Protein AF-W1XIT2-F1 (afdb_monomer_lite)

InterPro domains:
  IPR040970 CadC, C-terminal domain 1 [PF18500] (1-85)

Foldseek 3Di:
DDDPDPVDPDDDPDQKDWDWDFADPPPDPPDGTWIWIWIAGPVVRDTLDTDTGDDDDPCPLVVVVVVVVSCCVSVVHDDDPVVVVVSVVVDDD

Radius of gyration: 15.79 Å; chains: 1; bounding box: 32×40×41 Å

Sequence (93 aa):
HDKINYNIDEPSSSGKTLSIAFVNQRQYRAQQCFMSVKLVDNADGSTMLDKRYVITNGNQLAIQNDLLESLSKALNQPWPQRMQEMLQQILPH

Structure (mmCIF, N/CA/C/O backbone):
data_AF-W1XIT2-F1
#
_entry.id   AF-W1XIT2-F1
#
loop_
_atom_site.group_PDB
_atom_site.id
_atom_site.type_symbol
_atom_site.label_atom_id
_atom_site.label_alt_id
_atom_site.label_comp_id
_atom_site.label_asym_id
_atom_site.label_entity_id
_atom_site.label_seq_id
_atom_site.pdbx_PDB_ins_code
_atom_site.Cartn_x
_atom_site.Cartn_y
_atom_site.Cartn_z
_atom_site.occupancy
_atom_site.B_iso_or_equiv
_atom_site.auth_seq_id
_atom_site.auth_comp_id
_atom_site.auth_asym_id
_atom_site.auth_atom_id
_atom_site.pdbx_PDB_model_num
ATOM 1 N N . HIS A 1 1 ? -9.823 12.302 -17.405 1.00 49.34 1 HIS A N 1
ATOM 2 C CA . HIS A 1 1 ? -8.820 11.569 -16.608 1.00 49.34 1 HIS A CA 1
ATOM 3 C C . HIS A 1 1 ? -9.475 10.683 -15.531 1.00 49.34 1 HIS A C 1
ATOM 5 O O . HIS A 1 1 ? -8.772 10.193 -14.661 1.00 49.34 1 HIS A O 1
ATOM 11 N N . ASP A 1 2 ? -10.783 10.392 -15.634 1.00 47.88 2 ASP A N 1
ATOM 12 C CA . ASP A 1 2 ? -11.561 9.678 -14.609 1.00 47.88 2 ASP A CA 1
ATOM 13 C C . ASP A 1 2 ? -11.886 8.238 -15.024 1.00 47.88 2 ASP A C 1
ATOM 15 O O . ASP A 1 2 ? -13.034 7.896 -15.308 1.00 47.88 2 ASP A O 1
ATOM 19 N N . LYS A 1 3 ? -10.874 7.368 -15.085 1.00 41.66 3 LYS A N 1
ATOM 20 C CA . LYS A 1 3 ? -11.122 5.919 -15.079 1.00 41.66 3 LYS A CA 1
ATOM 21 C C . LYS A 1 3 ? -10.913 5.420 -13.647 1.00 41.66 3 LYS A C 1
ATOM 23 O O . LYS A 1 3 ? -9.792 5.320 -13.170 1.00 41.66 3 LYS A O 1
ATOM 28 N N . ILE A 1 4 ? -12.017 5.124 -12.965 1.00 49.41 4 ILE A N 1
ATOM 29 C CA . ILE A 1 4 ? -12.061 4.475 -11.637 1.00 49.41 4 ILE A CA 1
ATOM 30 C C . ILE A 1 4 ? -11.952 2.945 -11.733 1.00 49.41 4 ILE A C 1
ATOM 32 O O . ILE A 1 4 ? -11.883 2.262 -10.716 1.00 49.41 4 ILE A O 1
ATOM 36 N N . ASN A 1 5 ? -11.914 2.403 -12.954 1.00 44.91 5 ASN A N 1
ATOM 37 C CA . ASN A 1 5 ? -11.706 0.987 -13.212 1.00 44.91 5 ASN A CA 1
ATOM 38 C C . ASN A 1 5 ? -10.510 0.810 -14.160 1.00 44.91 5 ASN A C 1
ATOM 40 O O . ASN A 1 5 ? -10.629 1.028 -15.364 1.00 44.91 5 ASN A O 1
ATOM 44 N N . TYR A 1 6 ? -9.359 0.449 -13.587 1.00 54.50 6 TYR A N 1
ATOM 45 C CA . TYR A 1 6 ? -8.134 0.078 -14.306 1.00 54.50 6 TY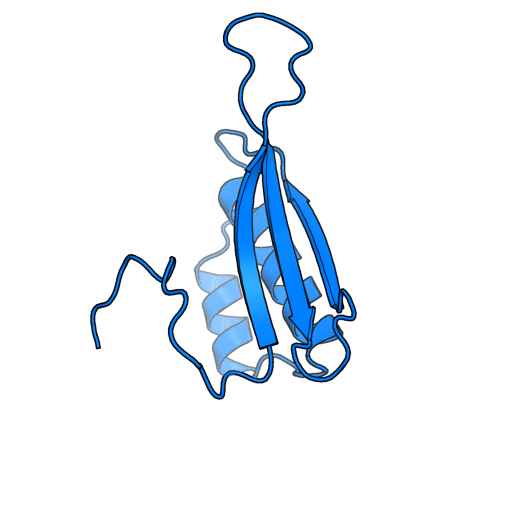R A CA 1
ATOM 46 C C . TYR A 1 6 ? -8.068 -1.428 -14.597 1.00 54.50 6 TYR A C 1
ATOM 48 O O . TYR A 1 6 ? -6.999 -1.940 -14.912 1.00 54.50 6 TYR A O 1
ATOM 56 N N . ASN A 1 7 ? -9.193 -2.148 -14.508 1.00 50.34 7 ASN A N 1
ATOM 57 C CA . ASN A 1 7 ? -9.295 -3.528 -14.981 1.00 50.34 7 ASN A CA 1
ATOM 58 C C . ASN A 1 7 ? -9.362 -3.540 -16.514 1.00 50.34 7 ASN A C 1
ATOM 60 O O . ASN A 1 7 ? -10.382 -3.867 -17.119 1.00 50.34 7 ASN A O 1
ATOM 64 N N . ILE A 1 8 ? -8.298 -3.034 -17.120 1.00 50.97 8 ILE A N 1
ATOM 65 C CA . ILE A 1 8 ? -8.177 -2.783 -18.535 1.00 50.97 8 ILE A CA 1
ATOM 66 C 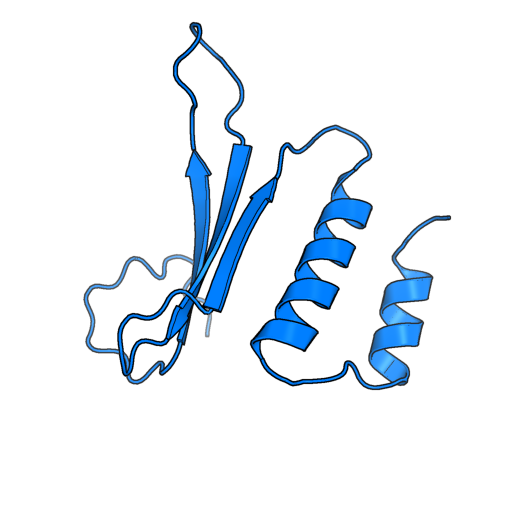C . ILE A 1 8 ? -7.033 -3.676 -19.010 1.00 50.97 8 ILE A C 1
ATOM 68 O O . ILE A 1 8 ? -5.870 -3.360 -18.784 1.00 50.97 8 ILE A O 1
ATOM 72 N N . ASP A 1 9 ? -7.367 -4.764 -19.702 1.00 55.47 9 ASP A N 1
ATOM 73 C CA . ASP A 1 9 ? -6.432 -5.520 -20.549 1.00 55.47 9 ASP A CA 1
ATOM 74 C C . ASP A 1 9 ? -6.075 -4.709 -21.824 1.00 55.47 9 ASP A C 1
ATOM 76 O O . ASP A 1 9 ? -5.988 -5.243 -22.928 1.00 55.47 9 ASP A O 1
ATOM 80 N N . GLU A 1 10 ? -5.929 -3.383 -21.711 1.00 60.94 10 GLU A N 1
ATOM 81 C CA . GLU A 1 10 ? -5.421 -2.529 -22.788 1.00 60.94 10 GLU A CA 1
ATOM 82 C C . GLU A 1 10 ? -3.899 -2.456 -22.629 1.00 60.94 10 GLU A C 1
ATOM 84 O O . GLU A 1 10 ? -3.406 -2.311 -21.504 1.00 60.94 10 GLU A O 1
ATOM 89 N N . PRO A 1 11 ? -3.132 -2.508 -23.731 1.00 62.28 11 PRO A N 1
ATOM 90 C CA . PRO A 1 11 ? -1.698 -2.276 -23.680 1.00 62.28 11 PRO A CA 1
ATOM 91 C C . PRO A 1 11 ? -1.420 -0.895 -23.075 1.00 62.28 11 PRO A C 1
ATOM 93 O O . PRO A 1 11 ? -1.663 0.136 -23.703 1.00 62.28 11 PRO A O 1
ATOM 96 N N . SER A 1 12 ? -0.922 -0.873 -21.841 1.00 70.12 12 SER A N 1
ATOM 97 C CA . SER A 1 12 ? -0.479 0.343 -21.167 1.00 70.12 12 SER A CA 1
ATOM 98 C C . SER A 1 12 ? 1.042 0.427 -21.209 1.00 70.12 12 SER A C 1
ATOM 100 O O . SER A 1 12 ? 1.737 -0.566 -21.010 1.00 70.12 12 SER A O 1
ATOM 102 N N . SER A 1 13 ? 1.572 1.631 -21.417 1.00 83.38 13 SER A N 1
ATOM 103 C CA . SER A 1 13 ? 3.004 1.923 -21.290 1.00 83.38 13 SER A CA 1
ATOM 104 C C . SER A 1 13 ? 3.445 2.147 -19.836 1.00 83.38 13 SER A C 1
ATOM 106 O O . SER A 1 13 ? 4.579 2.561 -19.590 1.00 83.38 13 SER A O 1
ATOM 108 N N . SER A 1 14 ? 2.567 1.901 -18.855 1.00 88.19 14 SER A N 1
ATOM 109 C CA . SER A 1 14 ? 2.901 1.992 -17.432 1.00 88.19 14 SER A CA 1
ATOM 110 C C . SER A 1 14 ? 4.062 1.056 -17.094 1.00 88.19 14 SER A C 1
ATOM 112 O O . SER A 1 14 ? 3.927 -0.158 -17.182 1.00 88.19 14 SER A O 1
ATOM 114 N N . GLY A 1 15 ? 5.192 1.610 -16.647 1.00 90.69 15 GLY A N 1
ATOM 115 C CA . GLY A 1 15 ? 6.349 0.809 -16.227 1.00 90.69 15 GLY A CA 1
ATOM 116 C C . GLY A 1 15 ? 6.182 0.135 -14.862 1.00 90.69 15 GLY A C 1
ATOM 117 O O . GLY A 1 15 ? 6.959 -0.747 -14.529 1.00 90.69 15 GLY A O 1
ATOM 118 N N . LYS A 1 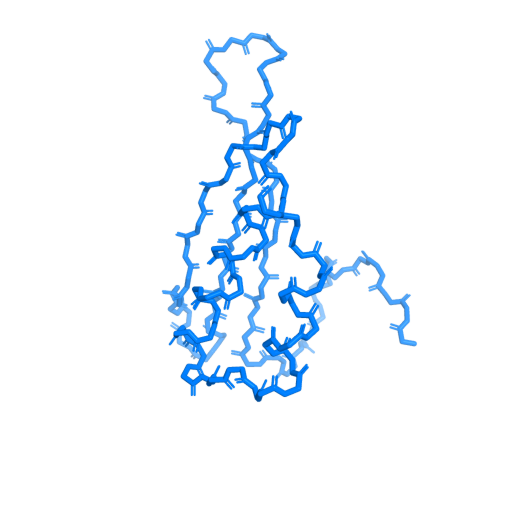16 ? 5.198 0.544 -14.052 1.00 93.69 16 LYS A N 1
ATOM 119 C CA . LYS A 1 16 ? 4.909 -0.031 -12.729 1.00 93.69 16 LYS A CA 1
ATOM 120 C C . LYS A 1 16 ? 3.407 -0.071 -12.485 1.00 93.69 16 LYS A C 1
ATOM 122 O O . LYS A 1 16 ? 2.689 0.818 -12.943 1.00 93.69 16 LYS A O 1
ATOM 127 N N . THR A 1 17 ? 2.958 -1.047 -11.703 1.00 93.44 17 THR A N 1
ATOM 128 C CA . THR A 1 17 ? 1.552 -1.218 -11.320 1.00 93.44 17 THR A CA 1
ATOM 129 C C . THR A 1 17 ? 1.429 -1.299 -9.802 1.00 93.44 17 THR A C 1
ATOM 131 O O . THR A 1 17 ? 1.983 -2.211 -9.192 1.00 93.44 17 THR A O 1
ATOM 134 N N . LEU A 1 18 ? 0.683 -0.373 -9.187 1.00 95.81 18 LEU A N 1
ATOM 135 C CA . LEU A 1 18 ? 0.282 -0.454 -7.779 1.00 95.81 18 LEU A CA 1
ATOM 136 C C . LEU A 1 18 ? -1.130 -1.048 -7.691 1.00 95.81 18 LEU A C 1
ATOM 138 O O . LEU A 1 18 ? -2.097 -0.423 -8.116 1.00 95.81 18 LEU A O 1
ATOM 142 N N . SER A 1 19 ? -1.248 -2.248 -7.134 1.00 94.12 19 SER A N 1
ATOM 143 C CA . SER A 1 19 ? -2.510 -2.971 -6.963 1.00 94.12 19 SER A CA 1
ATOM 144 C C . SER A 1 19 ? -2.960 -2.942 -5.508 1.00 94.12 19 SER A C 1
ATOM 146 O O . SER A 1 19 ? -2.171 -3.247 -4.615 1.00 94.12 19 SER A O 1
ATOM 148 N N . ILE A 1 20 ? -4.238 -2.637 -5.275 1.00 94.81 20 ILE A N 1
ATOM 149 C CA . ILE A 1 20 ? -4.893 -2.742 -3.965 1.00 94.81 20 ILE A CA 1
ATOM 150 C C . ILE A 1 20 ? -5.992 -3.796 -4.082 1.00 94.81 20 ILE A C 1
ATOM 152 O O . ILE A 1 20 ? -6.897 -3.662 -4.902 1.00 94.81 20 ILE A O 1
ATOM 156 N N . ALA A 1 21 ? -5.915 -4.844 -3.269 1.00 94.06 21 ALA A N 1
ATOM 157 C CA . ALA A 1 21 ? -6.854 -5.958 -3.293 1.00 94.06 21 ALA A CA 1
ATOM 158 C C . ALA A 1 21 ? -7.368 -6.277 -1.888 1.00 94.06 21 ALA A C 1
ATOM 160 O O . ALA A 1 21 ? -6.612 -6.260 -0.920 1.00 94.06 21 ALA A O 1
ATOM 161 N N . PHE A 1 22 ? -8.643 -6.638 -1.770 1.00 93.56 22 PHE A N 1
ATOM 162 C CA . PHE A 1 22 ? -9.195 -7.188 -0.532 1.00 93.56 22 PHE A CA 1
ATOM 163 C C . PHE A 1 22 ? -9.096 -8.710 -0.570 1.00 93.56 22 PHE A C 1
ATOM 165 O O . PHE A 1 22 ? -9.706 -9.358 -1.419 1.00 93.56 22 PHE A O 1
ATOM 172 N N . VAL A 1 23 ? -8.327 -9.287 0.351 1.00 93.31 23 VAL A N 1
ATOM 173 C CA . VAL A 1 23 ? -8.044 -10.725 0.383 1.00 93.31 23 VAL A CA 1
ATOM 174 C C . VAL A 1 23 ? -8.653 -11.345 1.633 1.00 93.31 23 VAL A C 1
ATOM 176 O O . VAL A 1 23 ? -8.412 -10.901 2.756 1.00 93.31 23 VAL A O 1
ATOM 179 N N . ASN A 1 24 ? -9.443 -12.399 1.438 1.00 92.06 24 ASN A N 1
ATOM 180 C CA . ASN A 1 24 ? -10.055 -13.155 2.523 1.00 92.06 24 ASN A CA 1
ATOM 181 C C . ASN A 1 24 ? -9.187 -14.371 2.885 1.00 92.06 24 ASN A C 1
ATOM 183 O O . ASN A 1 24 ? -8.811 -15.135 1.996 1.00 92.06 24 ASN A O 1
ATOM 187 N N . GLN A 1 25 ? -8.905 -14.580 4.175 1.00 86.12 25 GLN A N 1
ATOM 188 C CA . GLN A 1 25 ? -8.144 -15.745 4.657 1.00 86.12 25 GLN A CA 1
ATOM 189 C C . GLN A 1 25 ? -8.972 -17.040 4.701 1.00 86.12 25 GLN A C 1
ATOM 191 O O . GLN A 1 25 ? -8.398 -18.120 4.801 1.00 86.12 25 GLN A O 1
ATOM 196 N N . ARG A 1 26 ? -10.304 -16.942 4.593 1.00 88.94 26 ARG A N 1
ATOM 197 C CA . ARG A 1 26 ? -11.262 -18.060 4.553 1.00 88.94 26 ARG A CA 1
ATOM 198 C C . ARG A 1 26 ? -11.189 -18.984 5.776 1.00 88.94 26 ARG A C 1
ATOM 200 O O . ARG A 1 26 ? -11.505 -20.164 5.665 1.00 88.94 26 ARG A O 1
ATOM 207 N N . GLN A 1 27 ? -10.805 -18.458 6.941 1.00 85.62 27 GLN A N 1
ATOM 208 C CA . GLN A 1 27 ? -10.727 -19.239 8.183 1.00 85.62 27 GLN A CA 1
ATOM 209 C C . GLN A 1 27 ? -12.113 -19.489 8.797 1.00 85.62 27 GLN A C 1
ATOM 211 O O . GLN A 1 27 ? -12.330 -20.517 9.431 1.00 85.62 27 GLN A O 1
ATOM 216 N N . TYR A 1 28 ? -13.062 -18.569 8.597 1.00 88.62 28 TYR A N 1
ATOM 217 C CA . TYR A 1 28 ? -14.455 -18.704 9.029 1.00 88.62 28 TYR A CA 1
ATOM 218 C C . TYR A 1 28 ? -15.401 -17.869 8.148 1.00 88.62 28 TYR A C 1
ATOM 220 O O . TYR A 1 28 ? -14.971 -17.006 7.376 1.00 88.62 28 TYR A O 1
ATOM 228 N N . ARG A 1 29 ? -16.714 -18.140 8.230 1.00 83.81 29 ARG A N 1
ATOM 229 C CA . ARG A 1 29 ? -17.735 -17.408 7.456 1.00 83.81 29 ARG A CA 1
ATOM 230 C C . ARG A 1 29 ? -17.790 -15.938 7.881 1.00 83.81 29 ARG A C 1
ATOM 232 O O . ARG A 1 29 ? -17.749 -15.647 9.068 1.00 83.81 29 ARG A O 1
ATOM 239 N N . ALA A 1 30 ? -17.929 -15.037 6.906 1.00 86.50 30 ALA A N 1
ATOM 240 C CA . ALA A 1 30 ? -17.978 -13.583 7.108 1.00 86.50 30 ALA A CA 1
ATOM 241 C C . ALA A 1 30 ? -16.727 -12.968 7.777 1.00 86.50 30 ALA A C 1
ATOM 243 O O . ALA A 1 30 ? -16.798 -11.878 8.340 1.00 86.50 30 ALA A O 1
ATOM 244 N N . GLN A 1 31 ? -15.567 -13.629 7.681 1.00 87.00 31 GLN A N 1
ATOM 245 C CA . GLN A 1 31 ? -14.289 -13.038 8.079 1.00 87.00 31 GLN A CA 1
ATOM 246 C C . GLN A 1 31 ? -13.999 -11.774 7.258 1.00 87.00 31 GLN A C 1
ATOM 248 O O . GLN A 1 31 ? -14.124 -11.785 6.029 1.00 87.00 31 GLN A O 1
ATOM 253 N N . GLN A 1 32 ? -13.575 -10.703 7.933 1.00 88.62 32 GLN A N 1
ATOM 254 C CA . GLN A 1 32 ? -13.120 -9.479 7.277 1.00 88.62 32 GLN A CA 1
ATOM 255 C C . GLN A 1 32 ? -11.883 -9.757 6.412 1.00 88.62 32 GLN A C 1
ATOM 257 O O . GLN A 1 32 ? -10.950 -10.445 6.833 1.00 88.62 32 GLN A O 1
ATOM 262 N N . CYS A 1 33 ? -11.871 -9.217 5.194 1.00 94.25 33 CYS A N 1
ATOM 263 C CA . CYS A 1 33 ? -10.682 -9.235 4.351 1.00 94.25 33 CYS A CA 1
ATOM 264 C C . CYS A 1 33 ? -9.592 -8.340 4.952 1.00 94.25 33 CYS A C 1
ATOM 266 O O . CYS A 1 33 ? -9.889 -7.288 5.515 1.00 94.25 33 CYS A O 1
ATOM 268 N N . PHE A 1 34 ? -8.330 -8.707 4.747 1.00 94.12 34 PHE A N 1
ATOM 269 C CA . PHE A 1 34 ? -7.236 -7.748 4.871 1.00 94.12 34 PHE A CA 1
ATOM 270 C C . PHE A 1 34 ? -7.015 -7.055 3.521 1.00 94.12 34 PHE A C 1
ATOM 272 O O . PHE A 1 34 ? -7.371 -7.583 2.464 1.00 94.12 34 PHE A O 1
ATOM 279 N N . MET A 1 35 ? -6.426 -5.866 3.547 1.00 96.69 35 MET A N 1
ATOM 280 C CA . MET A 1 35 ? -6.030 -5.126 2.355 1.00 96.69 35 MET A CA 1
ATOM 281 C C . MET A 1 35 ? -4.611 -5.540 1.953 1.00 96.69 35 MET A C 1
ATOM 283 O O . MET A 1 35 ? -3.670 -5.396 2.726 1.00 96.69 35 MET A O 1
ATOM 287 N N . SER A 1 36 ? -4.440 -6.083 0.754 1.00 96.12 36 SER A N 1
ATOM 288 C CA . SER A 1 36 ? -3.140 -6.352 0.143 1.00 96.12 36 SER A CA 1
ATOM 289 C C . SER A 1 36 ? -2.781 -5.201 -0.786 1.00 96.12 36 SER A C 1
ATOM 291 O O . SER A 1 36 ? -3.593 -4.819 -1.625 1.00 96.12 36 SER A O 1
ATOM 293 N N . VAL A 1 37 ? -1.573 -4.662 -0.642 1.00 96.81 37 VAL A N 1
ATOM 294 C CA . VAL A 1 37 ? -1.039 -3.616 -1.516 1.00 96.81 37 VAL A CA 1
ATOM 295 C C . VAL A 1 37 ? 0.243 -4.133 -2.146 1.00 96.81 37 VAL A C 1
ATOM 297 O O . VAL A 1 37 ? 1.158 -4.528 -1.424 1.00 96.81 37 VAL A O 1
ATOM 300 N N . LYS A 1 38 ? 0.308 -4.155 -3.479 1.00 97.00 38 LYS A N 1
ATOM 301 C CA . LYS A 1 38 ? 1.473 -4.644 -4.222 1.00 97.00 38 LYS A CA 1
ATOM 302 C C . LYS A 1 38 ? 1.929 -3.656 -5.275 1.00 97.00 38 LYS A C 1
ATOM 304 O O . LYS A 1 38 ? 1.109 -3.202 -6.061 1.00 97.00 38 LYS A O 1
ATOM 309 N N . LEU A 1 39 ? 3.225 -3.375 -5.320 1.00 96.19 39 LEU A N 1
ATOM 310 C CA . LEU A 1 39 ? 3.860 -2.643 -6.412 1.00 96.19 39 LEU A CA 1
ATOM 311 C C . LEU A 1 39 ? 4.683 -3.627 -7.240 1.00 96.19 39 LEU A C 1
ATOM 313 O O . LEU A 1 39 ? 5.558 -4.295 -6.691 1.00 96.19 39 LEU A O 1
ATOM 317 N N . VAL A 1 40 ? 4.406 -3.702 -8.536 1.00 94.88 40 VAL A N 1
ATOM 318 C CA . VAL A 1 40 ? 5.125 -4.556 -9.488 1.00 94.88 40 VAL A CA 1
ATOM 319 C C . VAL A 1 40 ? 5.797 -3.678 -10.535 1.00 94.88 40 VAL A C 1
ATOM 321 O O . VAL A 1 40 ? 5.181 -2.721 -11.009 1.00 94.88 40 VAL A O 1
ATOM 324 N N . ASP A 1 41 ? 7.044 -3.989 -10.877 1.00 92.69 41 ASP A N 1
ATOM 325 C CA . ASP A 1 41 ? 7.707 -3.426 -12.050 1.00 92.69 41 ASP A CA 1
ATOM 326 C C . ASP A 1 41 ? 7.296 -4.229 -13.288 1.00 92.69 41 ASP A C 1
ATOM 328 O O . ASP A 1 41 ? 7.468 -5.444 -13.349 1.00 92.69 41 ASP A O 1
ATOM 332 N N . ASN A 1 42 ? 6.696 -3.562 -14.269 1.00 91.19 42 ASN A N 1
ATOM 333 C CA . ASN A 1 42 ? 6.177 -4.219 -15.465 1.00 91.19 42 ASN A CA 1
ATOM 334 C C . ASN A 1 42 ? 7.285 -4.525 -16.488 1.00 91.19 42 ASN A C 1
ATOM 336 O O . ASN A 1 42 ? 7.020 -5.237 -17.453 1.00 91.19 42 ASN A O 1
ATOM 340 N N . ALA A 1 43 ? 8.505 -3.999 -16.310 1.00 89.56 43 ALA A N 1
ATOM 341 C CA . ALA A 1 43 ? 9.626 -4.292 -17.199 1.00 89.56 43 ALA A CA 1
ATOM 342 C C . ALA A 1 43 ? 10.196 -5.702 -16.971 1.00 89.56 43 ALA A C 1
ATOM 344 O O . ALA A 1 43 ? 10.575 -6.365 -17.935 1.00 89.56 43 ALA A O 1
ATOM 345 N N . ASP A 1 44 ? 10.247 -6.161 -15.717 1.00 91.88 44 ASP A N 1
ATOM 346 C CA . ASP A 1 44 ? 10.821 -7.461 -15.333 1.00 91.88 44 ASP A CA 1
ATOM 347 C C . ASP A 1 44 ? 9.869 -8.360 -14.517 1.00 91.88 44 ASP A C 1
ATOM 349 O O . ASP A 1 44 ? 10.190 -9.516 -14.240 1.00 91.88 44 ASP A O 1
ATOM 353 N N . GLY A 1 45 ? 8.684 -7.861 -14.151 1.00 91.19 45 GLY A N 1
ATOM 354 C CA . GLY A 1 45 ? 7.695 -8.575 -13.341 1.00 91.19 45 GLY A CA 1
ATOM 355 C C . GLY A 1 45 ? 8.051 -8.663 -11.854 1.00 91.19 45 GLY A C 1
ATOM 356 O O . GLY A 1 45 ? 7.385 -9.387 -11.105 1.00 91.19 45 GLY A O 1
ATOM 357 N N . SER A 1 46 ? 9.092 -7.964 -11.398 1.00 94.56 46 SER A N 1
ATOM 358 C CA . SER A 1 46 ? 9.546 -8.024 -10.012 1.00 94.56 46 SER A CA 1
ATOM 359 C C . SER A 1 46 ? 8.561 -7.340 -9.064 1.00 94.56 46 SER A C 1
ATOM 361 O O . SER A 1 46 ? 7.958 -6.305 -9.354 1.00 94.56 46 SER A O 1
ATOM 363 N N . THR A 1 47 ? 8.378 -7.931 -7.882 1.00 96.00 47 THR A N 1
ATOM 364 C CA . THR A 1 47 ? 7.574 -7.315 -6.821 1.00 96.00 47 THR A CA 1
ATOM 365 C C . THR A 1 47 ? 8.448 -6.350 -6.026 1.00 96.00 47 THR A C 1
ATOM 367 O O . THR A 1 47 ? 9.332 -6.774 -5.286 1.00 96.00 47 THR A O 1
ATOM 370 N N . MET A 1 48 ? 8.182 -5.053 -6.162 1.00 95.19 48 MET A N 1
ATOM 371 C CA . MET A 1 48 ? 8.907 -3.979 -5.476 1.00 95.19 48 MET A CA 1
ATOM 372 C C . MET A 1 48 ? 8.378 -3.714 -4.059 1.00 95.19 48 MET A C 1
ATOM 374 O O . MET A 1 48 ? 9.118 -3.269 -3.185 1.00 95.19 48 MET A O 1
ATOM 378 N N . LEU A 1 49 ? 7.087 -3.963 -3.828 1.00 97.31 49 LEU A N 1
ATOM 379 C CA . LEU A 1 49 ? 6.427 -3.817 -2.530 1.00 97.31 49 LEU A CA 1
ATOM 380 C C . LEU A 1 49 ? 5.323 -4.869 -2.419 1.00 97.31 49 LEU A C 1
ATOM 382 O O . LEU A 1 49 ? 4.542 -5.031 -3.351 1.00 97.31 49 LEU A O 1
ATOM 386 N N . ASP A 1 50 ? 5.240 -5.555 -1.280 1.00 96.94 50 ASP A N 1
ATOM 387 C CA . ASP A 1 50 ? 4.131 -6.454 -0.934 1.00 96.94 50 ASP A CA 1
ATOM 388 C C . ASP A 1 50 ? 3.764 -6.236 0.537 1.00 96.94 50 ASP A C 1
ATOM 390 O O . ASP A 1 50 ? 4.512 -6.598 1.448 1.00 96.94 50 ASP A O 1
ATOM 394 N N . LYS A 1 51 ? 2.628 -5.577 0.770 1.00 97.62 51 LYS A N 1
ATOM 395 C CA . LYS A 1 51 ? 2.114 -5.239 2.098 1.00 97.62 51 LYS A CA 1
ATOM 396 C C . LYS A 1 51 ? 0.757 -5.886 2.320 1.00 97.62 51 LYS A C 1
ATOM 398 O O . LYS A 1 51 ? -0.059 -6.031 1.407 1.00 97.62 51 LYS A O 1
ATOM 403 N N . ARG A 1 52 ? 0.509 -6.262 3.575 1.00 97.00 52 ARG A N 1
ATOM 404 C CA . ARG A 1 52 ? -0.753 -6.839 4.043 1.00 97.00 52 ARG A CA 1
ATOM 405 C C . ARG A 1 52 ? -1.207 -6.068 5.271 1.00 97.00 52 ARG A C 1
ATOM 407 O O . ARG A 1 52 ? -0.553 -6.106 6.306 1.00 97.00 52 ARG A O 1
ATOM 414 N N . TYR A 1 53 ? -2.328 -5.385 5.136 1.00 96.62 53 TYR A N 1
ATOM 415 C CA . TYR A 1 53 ? -2.867 -4.458 6.111 1.00 96.62 53 TYR A CA 1
ATOM 416 C C . TYR A 1 53 ? -4.188 -4.972 6.660 1.00 96.62 53 TYR A C 1
ATOM 418 O O . TYR A 1 53 ? -5.166 -5.134 5.929 1.00 96.62 53 TYR A O 1
ATOM 426 N N . VAL A 1 54 ? -4.233 -5.205 7.967 1.00 95.44 54 VAL A N 1
ATOM 427 C CA . VAL A 1 54 ? -5.491 -5.425 8.680 1.00 95.44 54 VAL A CA 1
ATOM 428 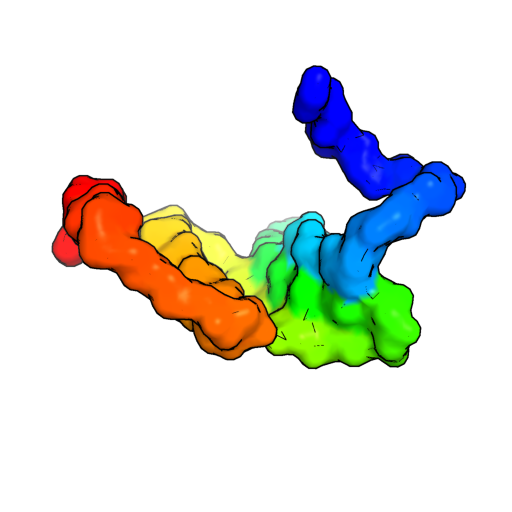C C . VAL A 1 54 ? -6.011 -4.058 9.106 1.00 95.44 54 VAL A C 1
ATOM 430 O O . VAL A 1 54 ? -5.426 -3.407 9.971 1.00 95.44 54 VAL A O 1
ATOM 433 N N . ILE A 1 55 ? -7.084 -3.605 8.463 1.00 92.62 55 ILE A N 1
ATOM 434 C CA . ILE A 1 55 ? -7.689 -2.309 8.767 1.00 92.62 55 ILE A CA 1
ATOM 435 C C . ILE A 1 55 ? -8.584 -2.462 9.996 1.00 92.62 55 ILE A C 1
ATOM 437 O O . ILE A 1 55 ? -9.490 -3.294 10.007 1.00 92.62 55 ILE A O 1
ATOM 441 N N . THR A 1 56 ? -8.349 -1.644 11.015 1.00 91.81 56 THR A N 1
ATOM 442 C CA . THR A 1 56 ? -9.213 -1.507 12.190 1.00 91.81 56 THR A CA 1
ATOM 443 C C . THR A 1 56 ? -9.763 -0.085 12.252 1.00 91.81 56 THR A C 1
ATOM 445 O O . THR A 1 56 ? -9.248 0.832 11.608 1.00 91.81 56 THR A O 1
ATOM 448 N N . ASN A 1 57 ? -10.841 0.118 13.010 1.00 88.19 57 ASN A N 1
ATOM 449 C CA . ASN A 1 57 ? -11.383 1.457 13.205 1.00 88.19 57 ASN A CA 1
ATOM 450 C C . ASN A 1 57 ? -10.453 2.240 14.149 1.00 88.19 57 ASN A C 1
ATOM 452 O O . ASN A 1 57 ? -10.540 2.082 15.363 1.00 88.19 57 ASN A O 1
ATOM 456 N N . GLY A 1 58 ? -9.510 2.996 13.581 1.00 89.50 58 GLY A N 1
ATOM 457 C CA . GLY A 1 58 ? -8.520 3.792 14.312 1.00 89.50 58 GLY A CA 1
ATOM 458 C C . GLY A 1 58 ? -7.095 3.712 13.757 1.00 89.50 58 GLY A C 1
ATOM 459 O O . GLY A 1 58 ? -6.287 4.578 14.071 1.00 89.50 58 GLY A O 1
ATOM 460 N N . ASN A 1 59 ? -6.760 2.719 12.921 1.00 92.00 59 ASN A N 1
ATOM 461 C CA . ASN A 1 59 ? -5.397 2.561 12.391 1.00 92.00 59 ASN A CA 1
ATOM 462 C C . ASN A 1 59 ? -5.217 3.035 10.940 1.00 92.00 59 ASN A C 1
ATOM 464 O O . ASN A 1 59 ? -4.143 2.844 10.368 1.00 92.00 59 ASN A O 1
ATOM 468 N N . GLN A 1 60 ? -6.237 3.655 10.338 1.00 90.25 60 GLN A N 1
ATOM 469 C CA . GLN A 1 60 ? -6.231 4.024 8.919 1.00 90.25 60 GLN A CA 1
ATOM 470 C C . GLN A 1 60 ? -5.047 4.938 8.578 1.00 90.25 60 GLN A C 1
ATOM 472 O O . GLN A 1 60 ? -4.391 4.758 7.554 1.00 90.25 60 GLN A O 1
ATOM 477 N N . LEU A 1 61 ? -4.750 5.886 9.466 1.00 90.06 61 LEU A N 1
ATOM 478 C CA . LEU A 1 61 ? -3.686 6.865 9.283 1.00 90.06 61 LEU A CA 1
ATOM 479 C C . LEU A 1 61 ? -2.293 6.267 9.515 1.00 90.06 61 LEU A C 1
ATOM 481 O O . LEU A 1 61 ? -1.389 6.506 8.719 1.00 90.06 61 LEU A O 1
ATOM 485 N N . ALA A 1 62 ? -2.139 5.386 10.506 1.00 90.38 62 ALA A N 1
ATOM 486 C CA . ALA A 1 62 ? -0.900 4.630 10.701 1.00 90.38 62 ALA A CA 1
ATOM 487 C C . ALA A 1 62 ? -0.575 3.735 9.489 1.00 90.38 62 ALA A C 1
ATOM 489 O O . ALA A 1 62 ? 0.572 3.665 9.050 1.00 90.38 62 ALA A O 1
ATOM 490 N N . ILE A 1 63 ? -1.593 3.093 8.907 1.00 93.94 63 ILE A N 1
ATOM 491 C CA . ILE A 1 63 ? -1.446 2.260 7.706 1.00 93.94 63 ILE A CA 1
ATOM 492 C C . ILE A 1 63 ? -1.106 3.101 6.477 1.00 93.94 63 ILE A C 1
ATOM 494 O O . ILE A 1 63 ? -0.247 2.709 5.688 1.00 93.94 63 ILE A O 1
ATOM 498 N N . GLN A 1 64 ? -1.739 4.266 6.323 1.00 91.75 64 GLN A N 1
ATOM 499 C CA . GLN A 1 64 ? -1.386 5.203 5.261 1.00 91.75 64 GLN A CA 1
ATOM 500 C C . GLN A 1 64 ? 0.076 5.653 5.384 1.00 91.75 64 GLN A C 1
ATOM 502 O O . GLN A 1 64 ? 0.784 5.664 4.378 1.00 91.75 64 GLN A O 1
ATOM 507 N N . ASN A 1 65 ? 0.538 5.978 6.594 1.00 91.25 65 ASN A N 1
ATOM 508 C CA . ASN A 1 65 ? 1.916 6.406 6.814 1.00 91.25 65 ASN A CA 1
ATOM 509 C C . ASN A 1 65 ? 2.927 5.292 6.491 1.00 91.25 65 ASN A C 1
ATOM 511 O O . ASN A 1 65 ? 3.850 5.523 5.713 1.00 91.25 65 ASN A O 1
ATOM 515 N N . ASP A 1 66 ? 2.708 4.064 6.979 1.00 94.50 66 ASP A N 1
ATOM 516 C CA . ASP A 1 66 ? 3.571 2.919 6.639 1.00 94.50 66 ASP A CA 1
ATOM 517 C C . ASP A 1 66 ? 3.611 2.661 5.123 1.00 94.50 66 ASP A C 1
ATOM 519 O O . ASP A 1 66 ? 4.676 2.363 4.571 1.00 94.50 66 ASP A O 1
ATOM 523 N N . LEU A 1 67 ? 2.477 2.807 4.427 1.00 95.38 67 LEU A N 1
ATOM 524 C CA . LEU A 1 67 ? 2.429 2.659 2.974 1.00 95.38 67 LEU A CA 1
ATOM 525 C C . LEU A 1 67 ? 3.249 3.747 2.266 1.00 95.38 67 LEU A C 1
ATOM 527 O O . LEU A 1 67 ? 4.016 3.427 1.359 1.00 95.38 67 LEU A O 1
ATOM 531 N N . LEU A 1 68 ? 3.123 5.012 2.675 1.00 93.88 68 LEU A N 1
ATOM 532 C CA . LEU A 1 68 ? 3.880 6.124 2.092 1.00 93.88 68 LEU A CA 1
ATOM 533 C C . LEU A 1 68 ? 5.384 5.990 2.349 1.00 93.88 68 LEU A C 1
ATOM 535 O O . LEU A 1 68 ? 6.182 6.179 1.433 1.00 93.88 68 LEU A O 1
ATOM 539 N N . GLU A 1 69 ? 5.798 5.627 3.559 1.00 93.38 69 GLU A N 1
ATOM 540 C CA . GLU A 1 69 ? 7.209 5.367 3.870 1.00 93.38 69 GLU A CA 1
ATOM 541 C C . GLU A 1 69 ? 7.762 4.205 3.033 1.00 93.38 69 GLU A C 1
ATOM 543 O O . GLU A 1 69 ? 8.841 4.296 2.439 1.00 93.38 69 GLU A O 1
ATOM 548 N N . SER A 1 70 ? 6.984 3.127 2.910 1.00 96.19 70 SER A N 1
ATOM 549 C CA . SER A 1 70 ? 7.369 1.954 2.123 1.00 96.19 70 SER A CA 1
ATOM 550 C C . SER A 1 70 ? 7.465 2.267 0.628 1.00 96.19 70 SER A C 1
ATOM 552 O O . SER A 1 70 ? 8.387 1.791 -0.034 1.00 96.19 70 SER A O 1
ATOM 554 N N . LEU A 1 71 ? 6.558 3.093 0.095 1.00 95.94 71 LEU A N 1
ATOM 555 C CA . LEU A 1 71 ? 6.602 3.562 -1.291 1.00 95.94 71 LEU A CA 1
ATOM 556 C C . LEU A 1 71 ? 7.798 4.475 -1.549 1.00 95.94 71 LEU A C 1
ATOM 558 O O . LEU A 1 71 ? 8.471 4.294 -2.560 1.00 95.94 71 LEU A O 1
ATOM 562 N N . SER A 1 72 ? 8.104 5.403 -0.638 1.00 95.12 72 SER A N 1
ATOM 563 C CA . SER A 1 72 ? 9.290 6.261 -0.750 1.00 95.12 72 SER A CA 1
ATOM 564 C C . SER A 1 72 ? 10.562 5.425 -0.875 1.00 95.12 72 SER A C 1
ATOM 566 O O . SER A 1 72 ? 11.377 5.663 -1.767 1.00 95.12 72 SER A O 1
ATOM 568 N N . LYS A 1 73 ? 10.689 4.376 -0.052 1.00 95.69 73 LYS A N 1
ATOM 569 C CA . LYS A 1 73 ? 11.816 3.442 -0.114 1.00 95.69 73 LYS A CA 1
ATOM 570 C C . LYS A 1 73 ? 11.829 2.613 -1.400 1.00 95.69 73 LYS A C 1
ATOM 572 O O . LYS A 1 73 ? 12.868 2.533 -2.048 1.00 95.69 73 LYS A O 1
ATOM 577 N N . ALA A 1 74 ? 10.703 2.004 -1.777 1.00 95.19 74 ALA A N 1
ATOM 578 C CA . ALA A 1 74 ? 10.611 1.150 -2.965 1.00 95.19 74 ALA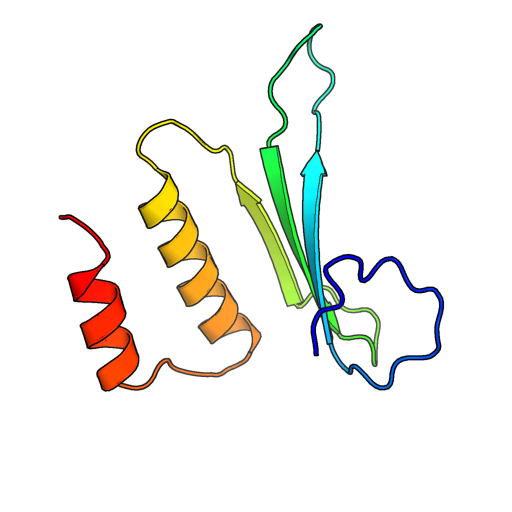 A CA 1
ATOM 579 C C . ALA A 1 74 ? 10.866 1.924 -4.269 1.00 95.19 74 ALA A C 1
ATOM 581 O O . ALA A 1 74 ? 11.445 1.384 -5.207 1.00 95.19 74 ALA A O 1
ATOM 582 N N . LEU A 1 75 ? 10.460 3.193 -4.323 1.00 94.75 75 LEU A N 1
ATOM 583 C CA . LEU A 1 75 ? 10.634 4.066 -5.484 1.00 94.75 75 LEU A CA 1
ATOM 584 C C . LEU A 1 75 ? 11.936 4.878 -5.446 1.00 94.75 75 LEU A C 1
ATOM 586 O O . LEU A 1 75 ? 12.186 5.641 -6.375 1.00 94.75 75 LEU A O 1
ATOM 590 N N . ASN A 1 76 ? 12.747 4.738 -4.390 1.00 94.25 76 ASN A N 1
ATOM 591 C CA . ASN A 1 76 ? 13.918 5.579 -4.130 1.00 94.25 76 ASN A CA 1
ATOM 592 C C . ASN A 1 76 ? 13.601 7.087 -4.247 1.00 94.25 76 ASN A C 1
ATOM 594 O O . ASN A 1 76 ? 14.355 7.863 -4.832 1.00 94.25 76 ASN A O 1
ATOM 598 N N . GLN A 1 77 ? 12.446 7.488 -3.715 1.00 93.00 77 GLN A N 1
ATOM 599 C CA . GLN A 1 77 ? 11.898 8.834 -3.842 1.00 93.00 77 GLN A CA 1
ATOM 600 C C . GLN A 1 77 ? 11.588 9.400 -2.453 1.00 93.00 77 GLN A C 1
ATOM 602 O O . GLN A 1 77 ? 10.506 9.149 -1.915 1.00 93.00 77 GLN A O 1
ATOM 607 N N . PRO A 1 78 ? 12.501 10.178 -1.847 1.00 92.56 78 PRO A N 1
ATOM 608 C CA . PRO A 1 78 ? 12.213 10.882 -0.605 1.00 92.56 78 PRO A CA 1
ATOM 609 C C . PRO A 1 78 ? 11.034 11.842 -0.785 1.00 92.56 78 PRO A C 1
ATOM 611 O O . PRO A 1 78 ? 10.925 12.525 -1.812 1.00 92.56 78 PRO A O 1
ATOM 614 N N . TRP A 1 79 ? 10.159 11.919 0.219 1.00 92.06 79 TRP A N 1
ATOM 615 C CA . TRP A 1 79 ? 9.088 12.911 0.227 1.00 92.06 79 TRP A CA 1
ATOM 616 C C . TRP A 1 79 ? 9.677 14.307 0.458 1.00 92.06 79 TRP A C 1
ATOM 618 O O . TRP A 1 79 ? 10.465 14.473 1.389 1.00 92.06 79 TRP A O 1
ATOM 628 N N . PRO A 1 80 ? 9.327 15.324 -0.347 1.00 93.38 80 PRO A N 1
ATOM 629 C CA . PRO A 1 80 ? 9.823 16.680 -0.137 1.00 93.38 80 PRO A CA 1
ATOM 630 C C . PRO A 1 80 ? 9.293 17.259 1.180 1.00 93.38 80 PRO A C 1
ATOM 632 O O . PRO A 1 80 ? 8.206 16.897 1.627 1.00 93.38 80 PRO A O 1
ATOM 635 N N . GLN A 1 81 ? 10.020 18.210 1.770 1.00 89.25 81 GLN A N 1
ATOM 636 C CA . GLN A 1 81 ? 9.705 18.772 3.090 1.00 89.25 81 GLN A CA 1
ATOM 637 C C . GLN A 1 81 ? 8.264 19.295 3.201 1.00 89.25 81 GLN A C 1
ATOM 639 O O . GLN A 1 81 ? 7.559 18.955 4.143 1.00 89.25 81 GLN A O 1
ATOM 644 N N . ARG A 1 82 ? 7.767 19.997 2.177 1.00 91.25 82 ARG A N 1
ATOM 645 C CA . ARG A 1 82 ? 6.367 20.452 2.120 1.00 91.25 82 ARG A CA 1
ATOM 646 C C . ARG A 1 82 ? 5.353 19.303 2.226 1.00 91.25 82 ARG A C 1
ATOM 648 O O . ARG A 1 82 ? 4.296 19.464 2.826 1.00 91.25 82 ARG A O 1
ATOM 655 N N . MET A 1 83 ? 5.647 18.153 1.618 1.00 89.19 83 MET A N 1
ATOM 656 C CA . MET A 1 83 ? 4.784 16.973 1.706 1.00 89.19 83 MET A CA 1
ATOM 657 C C . MET A 1 83 ? 4.882 16.331 3.089 1.00 89.19 83 MET A C 1
ATOM 659 O O . MET A 1 83 ? 3.861 15.919 3.622 1.00 89.19 83 MET A O 1
ATOM 663 N N . GLN A 1 84 ? 6.072 16.295 3.690 1.00 85.12 84 GLN A N 1
ATOM 664 C CA . GLN A 1 84 ? 6.251 15.803 5.058 1.00 85.12 84 GLN A CA 1
ATOM 665 C C . GLN A 1 84 ? 5.464 16.649 6.068 1.00 85.12 84 GLN A C 1
ATOM 667 O O . GLN A 1 84 ? 4.744 16.096 6.890 1.00 85.12 84 GLN A O 1
ATOM 672 N N . GLU A 1 85 ? 5.531 17.977 5.957 1.00 86.56 85 GLU A N 1
ATOM 673 C CA . GLU A 1 85 ? 4.761 18.908 6.794 1.00 86.56 85 GLU A CA 1
ATOM 674 C C . GLU A 1 85 ? 3.252 18.695 6.632 1.00 86.56 85 GLU A C 1
ATOM 676 O O . GLU A 1 85 ? 2.515 18.650 7.614 1.00 86.56 85 GLU A O 1
ATOM 681 N N . MET A 1 86 ? 2.785 18.497 5.396 1.00 85.25 86 MET A N 1
ATOM 682 C CA . MET A 1 86 ? 1.377 18.203 5.129 1.00 85.25 86 MET A CA 1
ATOM 683 C C . MET A 1 86 ? 0.951 16.853 5.727 1.00 85.25 86 MET A C 1
ATOM 685 O O . MET A 1 86 ? -0.123 16.757 6.312 1.00 85.25 86 MET A O 1
ATOM 689 N N . LEU A 1 87 ? 1.791 15.817 5.624 1.00 79.00 87 LEU A N 1
ATOM 690 C CA . LEU A 1 87 ? 1.522 14.512 6.235 1.00 79.00 87 LEU A CA 1
ATOM 691 C C . LEU A 1 87 ? 1.464 14.614 7.764 1.00 79.00 87 LEU A C 1
ATOM 693 O O . LEU A 1 87 ? 0.547 14.064 8.365 1.00 79.00 87 LEU A O 1
ATOM 697 N N . GLN A 1 88 ? 2.365 15.381 8.383 1.00 77.50 88 GLN A N 1
ATOM 698 C CA . GLN A 1 88 ? 2.355 15.637 9.828 1.00 77.50 88 GLN A CA 1
ATOM 699 C C . GLN A 1 88 ? 1.107 16.395 10.300 1.00 77.50 88 GLN A C 1
ATOM 701 O O . GLN A 1 88 ? 0.657 16.172 11.415 1.00 77.50 88 GLN A O 1
ATOM 706 N N . GLN A 1 89 ? 0.531 17.270 9.471 1.00 76.94 89 GLN A N 1
ATOM 707 C CA . GLN A 1 89 ? -0.712 17.980 9.802 1.00 76.94 89 GLN A CA 1
ATOM 708 C C . GLN A 1 89 ? -1.963 17.096 9.693 1.00 76.94 89 GLN A C 1
ATOM 710 O O . GLN A 1 89 ? -2.961 17.364 10.358 1.00 76.94 89 GLN A O 1
ATOM 715 N N . ILE A 1 90 ? -1.933 16.075 8.831 1.00 71.81 90 ILE A N 1
ATOM 716 C CA . ILE A 1 90 ? -3.074 15.183 8.566 1.00 71.81 90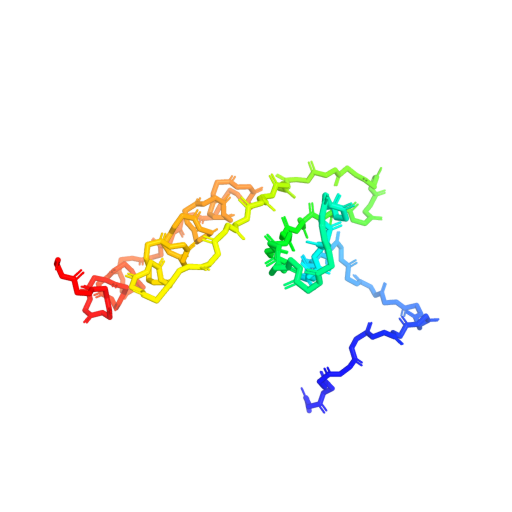 ILE A CA 1
ATOM 717 C C . ILE A 1 90 ? -3.056 13.957 9.495 1.00 71.81 90 ILE A C 1
ATOM 719 O O . ILE A 1 90 ? -4.109 13.386 9.782 1.00 71.81 90 ILE A O 1
ATOM 723 N N . LEU A 1 91 ? -1.879 13.554 9.978 1.00 63.50 91 LEU A N 1
ATOM 724 C CA . LEU A 1 91 ? -1.702 12.475 10.946 1.00 63.50 91 LEU A CA 1
ATOM 725 C C . LEU A 1 91 ? -1.969 13.005 12.374 1.00 63.50 91 LEU A C 1
ATOM 727 O O . LEU A 1 91 ? -1.179 13.807 12.866 1.00 63.50 91 LEU A O 1
ATOM 731 N N . PRO A 1 92 ? -3.051 12.595 13.067 1.00 56.25 92 PRO A N 1
ATOM 732 C CA . PRO A 1 92 ? -3.229 12.895 14.479 1.00 56.25 92 PRO A CA 1
ATOM 733 C C . PRO A 1 92 ? -2.144 12.175 15.287 1.00 56.25 92 PRO A C 1
ATOM 735 O O . PRO A 1 92 ? -1.728 11.070 14.929 1.00 56.25 92 PRO A O 1
ATOM 738 N N . HIS A 1 93 ? -1.694 12.835 16.356 1.00 54.22 93 HIS A N 1
ATOM 739 C CA . HIS A 1 93 ? -0.771 12.277 17.346 1.00 54.22 93 HIS A CA 1
ATOM 740 C C . HIS A 1 93 ? -1.337 11.035 18.039 1.00 54.22 93 HIS A C 1
ATOM 742 O O . HIS A 1 93 ? -2.557 11.024 18.330 1.00 54.22 93 HIS A O 1
#

pLDDT: mean 85.51, std 14.8, range [41.66, 97.62]

Secondary structure (DSSP, 8-state):
---S-----S----SEEEEEEEE---SSTTPPPEEEEEEEETTT--EEEEEEE---TT-HHHHHHHHHHHHHHHTT-PPPHHHHHHHHHHS--

Organism: NCBI:txid408170